Protein AF-A0A973RH68-F1 (afdb_monomer)

Radius of gyration: 15.03 Å; Cα contacts (8 Å, |Δi|>4): 139; chains: 1; bounding box: 31×35×37 Å

pLDDT: mean 76.45, std 9.88, range [54.72, 96.69]

Structure (mmCIF, N/CA/C/O backbone):
data_AF-A0A973RH68-F1
#
_entry.id   AF-A0A973RH68-F1
#
loop_
_atom_site.group_PDB
_atom_site.id
_atom_site.type_symbol
_atom_site.label_atom_id
_atom_site.label_alt_id
_atom_site.label_comp_id
_atom_site.label_asym_id
_atom_site.label_entity_id
_atom_site.label_seq_id
_atom_site.pdbx_PDB_ins_code
_atom_site.Cartn_x
_atom_site.Cartn_y
_atom_site.Cartn_z
_atom_site.occupancy
_atom_site.B_iso_or_equiv
_atom_site.auth_seq_id
_atom_site.auth_comp_id
_atom_site.auth_asym_id
_atom_site.auth_atom_id
_atom_site.pdbx_PDB_model_num
ATOM 1 N N . THR A 1 1 ? 15.835 -14.713 13.943 1.00 55.94 1 THR A N 1
ATOM 2 C CA . THR A 1 1 ? 15.160 -13.566 14.596 1.00 55.94 1 THR A CA 1
ATOM 3 C C . THR A 1 1 ? 15.934 -13.227 15.865 1.00 55.94 1 THR A C 1
ATOM 5 O O . THR A 1 1 ? 16.712 -14.063 16.294 1.00 55.94 1 THR A O 1
ATOM 8 N N . GLY A 1 2 ? 15.851 -12.000 16.382 1.00 74.12 2 GLY A N 1
ATOM 9 C CA . GLY A 1 2 ? 16.543 -11.564 17.609 1.00 74.12 2 GLY A CA 1
ATOM 10 C C . GLY A 1 2 ? 15.632 -10.627 18.403 1.00 74.12 2 GLY A C 1
ATOM 11 O O . GLY A 1 2 ? 14.568 -10.282 17.887 1.00 74.12 2 GLY A O 1
ATOM 12 N N . GLU A 1 3 ? 16.036 -10.236 19.612 1.00 88.44 3 GLU A N 1
ATOM 13 C CA . GLU A 1 3 ? 15.244 -9.344 20.472 1.00 88.44 3 GLU A CA 1
ATOM 14 C C . GLU A 1 3 ? 14.860 -8.033 19.749 1.00 88.44 3 GLU A C 1
ATOM 16 O O . GLU A 1 3 ? 15.682 -7.481 19.001 1.00 88.44 3 GLU A O 1
ATOM 21 N N . PRO A 1 4 ? 13.631 -7.512 19.941 1.00 85.44 4 PRO A N 1
ATOM 22 C CA . PRO A 1 4 ? 13.230 -6.214 19.406 1.00 85.44 4 PRO A CA 1
ATOM 23 C C . PRO A 1 4 ? 14.236 -5.109 19.765 1.00 85.44 4 PRO A C 1
ATOM 25 O O . PRO A 1 4 ? 14.629 -4.957 20.916 1.00 85.44 4 PRO A O 1
ATOM 28 N N . GLY A 1 5 ? 14.674 -4.338 18.767 1.00 86.06 5 GLY A N 1
ATOM 29 C CA . GLY A 1 5 ? 15.643 -3.248 18.943 1.00 86.06 5 GLY A CA 1
ATOM 30 C C . GLY A 1 5 ? 17.119 -3.669 18.969 1.00 86.06 5 GLY A C 1
ATOM 31 O O . GLY A 1 5 ? 17.980 -2.809 18.815 1.00 86.06 5 GLY A O 1
ATOM 32 N N . ALA A 1 6 ? 17.439 -4.965 19.070 1.00 88.25 6 ALA A N 1
ATOM 33 C CA . ALA A 1 6 ? 18.830 -5.430 19.141 1.00 88.25 6 ALA A CA 1
ATOM 34 C C . ALA A 1 6 ? 19.596 -5.317 17.810 1.00 88.25 6 ALA A C 1
ATOM 36 O O . ALA A 1 6 ? 20.825 -5.309 17.793 1.00 88.25 6 ALA A O 1
ATOM 37 N N . ARG A 1 7 ? 18.886 -5.265 16.676 1.00 78.75 7 ARG A N 1
ATOM 38 C CA . ARG A 1 7 ? 19.475 -5.093 15.341 1.00 78.75 7 ARG A CA 1
ATOM 39 C C . ARG A 1 7 ? 18.467 -4.513 14.355 1.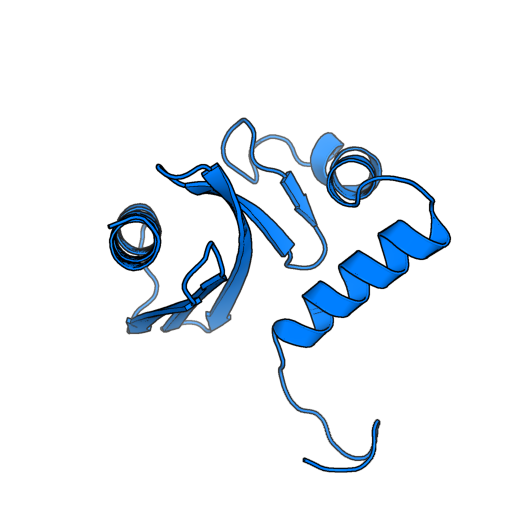00 78.75 7 ARG A C 1
ATOM 41 O O . ARG A 1 7 ? 17.270 -4.777 14.461 1.00 78.75 7 ARG A O 1
ATOM 48 N N . TRP A 1 8 ? 18.966 -3.788 13.358 1.00 78.00 8 TRP A N 1
ATOM 49 C CA . TRP A 1 8 ? 18.149 -3.313 12.244 1.00 78.00 8 TRP A CA 1
ATOM 50 C C . TRP A 1 8 ? 17.914 -4.431 11.223 1.00 78.00 8 TRP A C 1
ATOM 52 O O . TRP A 1 8 ? 18.832 -5.173 10.869 1.00 78.00 8 TRP A O 1
ATOM 62 N N . ALA A 1 9 ? 16.677 -4.547 10.750 1.00 70.62 9 ALA A N 1
ATOM 63 C CA . ALA A 1 9 ? 16.307 -5.421 9.647 1.00 70.62 9 ALA A CA 1
ATOM 64 C C . ALA A 1 9 ? 15.089 -4.837 8.928 1.00 70.62 9 ALA A C 1
ATOM 66 O O . ALA A 1 9 ? 14.102 -4.470 9.568 1.00 70.62 9 ALA A O 1
ATOM 67 N N . TYR A 1 10 ? 15.154 -4.774 7.600 1.00 65.56 10 TYR A N 1
ATOM 68 C CA . TYR A 1 10 ? 14.022 -4.353 6.783 1.00 65.56 10 TYR A CA 1
ATOM 69 C C . TYR A 1 10 ? 12.904 -5.405 6.821 1.00 65.56 10 TYR A C 1
ATOM 71 O O . TYR A 1 10 ? 13.166 -6.603 6.712 1.00 65.56 10 TYR A O 1
ATOM 79 N N . SER A 1 11 ? 11.658 -4.959 6.986 1.00 67.56 11 SER A N 1
ATOM 80 C CA . SER A 1 11 ? 10.481 -5.827 7.053 1.00 67.56 11 SER A CA 1
ATOM 81 C C . SER A 1 11 ? 9.247 -5.074 6.572 1.00 67.56 11 SER A C 1
ATOM 83 O O . SER A 1 11 ? 8.745 -4.183 7.257 1.00 67.56 11 SER A O 1
ATOM 85 N N . ASN A 1 12 ? 8.723 -5.487 5.419 1.00 58.31 12 ASN A N 1
ATOM 86 C CA . ASN A 1 12 ? 7.457 -4.985 4.887 1.00 58.31 12 ASN A CA 1
ATOM 87 C C . ASN A 1 12 ? 6.293 -5.246 5.856 1.00 58.31 12 ASN A C 1
ATOM 89 O O . ASN A 1 12 ? 5.431 -4.394 6.058 1.00 58.31 12 ASN A O 1
ATOM 93 N N . THR A 1 13 ? 6.298 -6.395 6.535 1.00 70.81 13 THR A N 1
ATOM 94 C CA . THR A 1 13 ? 5.261 -6.763 7.508 1.00 70.81 13 THR A CA 1
ATOM 95 C C . THR A 1 13 ? 5.145 -5.755 8.652 1.00 70.81 13 THR A C 1
ATOM 97 O O . THR A 1 13 ? 4.050 -5.549 9.174 1.00 70.81 13 THR A O 1
ATOM 100 N N . ASN A 1 14 ? 6.234 -5.073 9.022 1.00 75.88 14 ASN A N 1
ATOM 101 C CA . ASN A 1 14 ? 6.193 -4.074 10.091 1.00 75.88 14 ASN A CA 1
ATOM 102 C C . ASN A 1 14 ? 5.258 -2.905 9.745 1.00 75.88 14 ASN A C 1
ATOM 104 O O . ASN A 1 14 ? 4.597 -2.370 10.632 1.00 75.88 14 ASN A O 1
ATOM 108 N N . TYR A 1 15 ? 5.154 -2.540 8.466 1.00 72.69 15 TYR A N 1
ATOM 109 C CA . TYR A 1 15 ? 4.275 -1.461 8.022 1.00 72.69 15 TYR A CA 1
ATOM 110 C C . TYR A 1 15 ? 2.796 -1.866 8.023 1.00 72.69 15 TYR A C 1
ATOM 112 O O . TYR A 1 15 ? 1.941 -1.038 8.334 1.00 72.69 15 TYR A O 1
ATOM 120 N N . LEU A 1 16 ? 2.484 -3.150 7.812 1.00 74.62 16 LEU A N 1
ATOM 121 C CA . LEU A 1 16 ? 1.127 -3.669 8.021 1.00 74.62 16 LEU A CA 1
ATOM 122 C C . LEU A 1 16 ? 0.723 -3.586 9.500 1.00 74.62 16 LEU A C 1
ATOM 124 O O . LEU A 1 16 ? -0.385 -3.162 9.820 1.00 74.62 16 LEU A O 1
ATOM 128 N N . VAL A 1 17 ? 1.641 -3.924 10.414 1.00 82.06 17 VAL A N 1
ATOM 129 C CA . VAL A 1 17 ? 1.410 -3.781 11.862 1.00 82.06 17 VAL A CA 1
ATOM 130 C C . VAL A 1 17 ? 1.205 -2.318 12.251 1.00 82.06 17 VAL A C 1
ATOM 132 O O . VAL A 1 17 ? 0.297 -2.019 13.024 1.00 82.06 17 VAL A O 1
ATOM 135 N N . ALA A 1 18 ? 1.983 -1.396 11.682 1.00 80.31 18 ALA A N 1
ATOM 136 C CA . ALA A 1 18 ? 1.782 0.035 11.894 1.00 80.31 18 ALA A CA 1
ATOM 137 C C . ALA A 1 18 ? 0.392 0.505 11.421 1.00 80.31 18 ALA A C 1
ATOM 139 O O . ALA A 1 18 ? -0.270 1.253 12.140 1.00 80.31 18 ALA A O 1
ATOM 140 N N . GLY A 1 19 ? -0.082 0.017 10.267 1.00 78.88 19 GLY A N 1
ATOM 141 C CA . GLY A 1 19 ? -1.446 0.257 9.787 1.00 78.88 19 GLY A CA 1
ATOM 142 C C . GLY A 1 19 ? -2.505 -0.209 10.790 1.00 78.88 19 GLY A C 1
ATOM 143 O O . GLY A 1 19 ? -3.360 0.580 11.185 1.00 78.88 19 GLY A O 1
ATOM 144 N N . MET A 1 20 ? -2.384 -1.441 11.299 1.00 86.19 20 MET A N 1
ATOM 145 C CA . MET A 1 20 ? -3.302 -1.982 12.316 1.00 86.19 20 MET A CA 1
ATOM 146 C C . MET A 1 20 ? -3.304 -1.164 13.618 1.00 86.19 20 MET A C 1
ATOM 148 O O . MET A 1 20 ? -4.358 -0.961 14.222 1.00 86.19 20 MET A O 1
ATOM 152 N N . ILE A 1 21 ? -2.140 -0.669 14.060 1.00 90.25 21 ILE A N 1
ATOM 153 C CA . ILE A 1 21 ? -2.041 0.208 15.240 1.00 90.25 21 ILE A CA 1
ATOM 154 C C . ILE A 1 21 ? -2.813 1.509 15.003 1.00 90.25 21 ILE A C 1
ATOM 156 O O . ILE A 1 21 ? -3.551 1.951 15.882 1.00 90.25 21 ILE A O 1
ATOM 160 N N . ILE A 1 22 ? -2.684 2.108 13.819 1.00 86.50 22 ILE A N 1
ATOM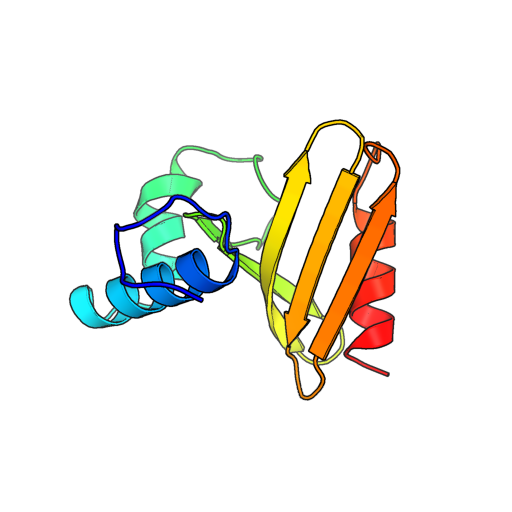 161 C CA . ILE A 1 22 ? -3.391 3.346 13.473 1.00 86.50 22 ILE A CA 1
ATOM 162 C C . ILE A 1 22 ? -4.899 3.132 13.475 1.00 86.50 22 ILE A C 1
ATOM 164 O O . ILE A 1 22 ? -5.615 3.939 14.067 1.00 86.50 22 ILE A O 1
ATOM 168 N N . GLU A 1 23 ? -5.396 2.044 12.888 1.00 88.38 23 GLU A N 1
ATOM 169 C CA . GLU A 1 23 ? -6.831 1.733 12.928 1.00 88.38 23 GLU A CA 1
ATOM 170 C C . GLU A 1 23 ? -7.321 1.560 14.362 1.00 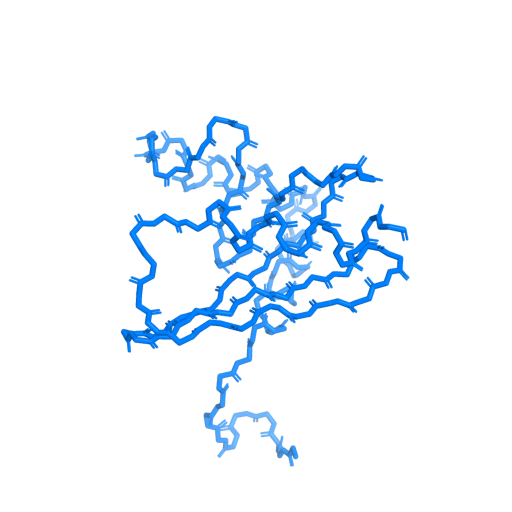88.38 23 GLU A C 1
ATOM 172 O O . GLU A 1 23 ? -8.348 2.117 14.750 1.00 88.38 23 GLU A O 1
ATOM 177 N N . LYS A 1 24 ? -6.545 0.848 15.187 1.00 92.31 24 LYS A N 1
ATOM 178 C CA . LYS A 1 24 ? -6.898 0.605 16.585 1.00 92.31 24 LYS A CA 1
ATOM 179 C C . LYS A 1 24 ? -6.946 1.888 17.416 1.00 92.31 24 LYS A C 1
ATOM 181 O O . LYS A 1 24 ? -7.838 2.021 18.249 1.00 92.31 24 LYS A O 1
ATOM 186 N N . VAL A 1 25 ? -5.998 2.804 17.212 1.00 96.69 25 VAL A N 1
ATOM 187 C CA . VAL A 1 25 ? -5.892 4.064 17.970 1.00 96.69 25 VAL A CA 1
ATOM 188 C C . VAL A 1 25 ? -6.903 5.101 17.485 1.00 96.69 25 VAL A C 1
ATOM 190 O O . VAL A 1 25 ? -7.463 5.835 18.293 1.00 96.69 25 VAL A O 1
ATOM 193 N N . THR A 1 26 ? -7.144 5.173 16.176 1.00 92.31 26 THR A N 1
ATOM 194 C CA . THR A 1 26 ? -8.032 6.189 15.591 1.00 92.31 26 THR A CA 1
ATOM 195 C C . THR A 1 26 ? -9.495 5.757 15.539 1.00 92.31 26 THR A C 1
ATOM 197 O O . THR A 1 26 ? -10.369 6.613 15.423 1.00 92.31 26 THR A O 1
ATOM 200 N N . GLY A 1 27 ? -9.779 4.450 15.575 1.00 93.62 27 GLY A N 1
ATOM 201 C CA . GLY A 1 27 ? -11.114 3.899 15.323 1.00 93.62 27 GLY A CA 1
ATOM 202 C C . GLY A 1 27 ? -11.596 4.095 13.881 1.00 93.62 27 GLY A C 1
ATOM 203 O O . GLY A 1 27 ? -12.770 3.880 13.586 1.00 93.62 27 GLY A O 1
ATOM 204 N N . ARG A 1 28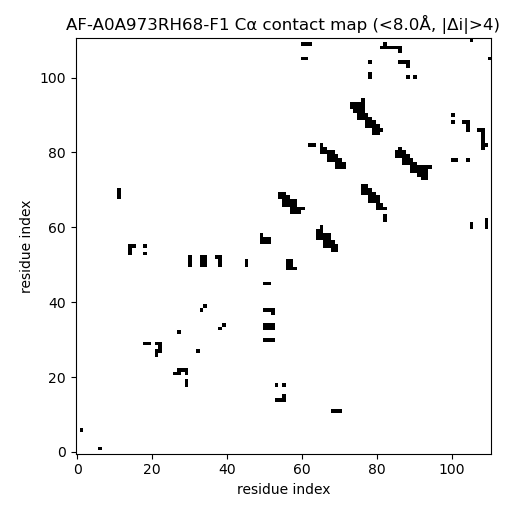 ? -10.711 4.536 12.984 1.00 89.06 28 ARG A N 1
ATOM 205 C CA . ARG A 1 28 ? -11.004 4.806 11.579 1.00 89.06 28 ARG A CA 1
ATOM 206 C C . ARG A 1 28 ? -10.259 3.810 10.714 1.00 89.06 28 ARG A C 1
ATOM 208 O O . ARG A 1 28 ? -9.154 3.395 11.045 1.00 89.06 28 ARG A O 1
ATOM 215 N N . ASP A 1 29 ? -10.851 3.494 9.570 1.00 82.25 29 ASP A N 1
ATOM 216 C CA . ASP A 1 29 ? -10.161 2.740 8.534 1.00 82.25 29 ASP A CA 1
ATOM 217 C C . ASP A 1 29 ? -8.882 3.476 8.113 1.00 82.25 29 ASP A C 1
ATOM 219 O O . ASP A 1 29 ? -8.891 4.692 7.869 1.00 82.25 29 ASP A O 1
ATOM 223 N N . PHE A 1 30 ? -7.781 2.738 8.018 1.00 76.94 30 PHE A N 1
ATOM 224 C CA . PHE A 1 30 ? -6.471 3.291 7.699 1.00 76.94 30 PHE A CA 1
ATOM 225 C C . PHE A 1 30 ? -6.464 4.070 6.372 1.00 76.94 30 PHE A C 1
ATOM 227 O O . PHE A 1 30 ? -5.761 5.078 6.240 1.00 76.94 30 PHE A O 1
ATOM 234 N N . ARG A 1 31 ? -7.291 3.668 5.395 1.00 71.50 31 ARG A N 1
ATOM 235 C CA . ARG A 1 31 ? -7.440 4.356 4.101 1.00 71.50 31 ARG A CA 1
ATOM 236 C C . ARG A 1 31 ? -7.989 5.763 4.279 1.00 71.50 31 ARG A C 1
ATOM 238 O O . ARG A 1 31 ? -7.534 6.675 3.600 1.00 71.50 31 ARG A O 1
ATOM 245 N N . ALA A 1 32 ? -8.934 5.948 5.199 1.00 80.88 32 ALA A N 1
ATOM 246 C CA . ALA A 1 32 ? -9.518 7.257 5.471 1.00 80.88 32 ALA A CA 1
ATOM 247 C C . ALA A 1 32 ? -8.513 8.173 6.182 1.00 80.88 32 ALA A C 1
ATOM 249 O O . ALA A 1 32 ? -8.401 9.351 5.850 1.00 80.88 32 ALA A O 1
ATOM 250 N N . VAL A 1 33 ? -7.737 7.618 7.120 1.00 85.06 33 VAL A N 1
ATOM 251 C CA . VAL A 1 33 ? -6.680 8.359 7.826 1.00 85.06 33 VAL A CA 1
ATOM 252 C C . VAL A 1 33 ? -5.589 8.824 6.856 1.00 85.06 33 VAL A C 1
ATOM 254 O O . VAL A 1 33 ? -5.165 9.977 6.907 1.00 85.06 33 VAL A O 1
ATOM 257 N N . THR A 1 34 ? -5.154 7.955 5.943 1.00 78.56 34 THR A N 1
ATOM 258 C CA . THR A 1 34 ? -4.104 8.276 4.961 1.00 78.56 34 THR A CA 1
ATOM 259 C C . THR A 1 34 ? -4.592 9.161 3.816 1.00 78.56 34 THR A C 1
ATOM 261 O O . THR A 1 34 ? -3.842 10.020 3.348 1.00 78.56 34 THR A O 1
ATOM 264 N N . GLU A 1 35 ? -5.842 9.007 3.378 1.00 77.56 35 GLU A N 1
ATOM 265 C CA . GLU A 1 35 ? -6.452 9.905 2.395 1.00 77.56 35 GLU A CA 1
ATOM 266 C C . GLU A 1 35 ? -6.524 11.337 2.928 1.00 77.56 35 GLU A C 1
ATOM 268 O O . GLU A 1 35 ? -6.050 12.267 2.272 1.00 77.56 35 GLU A O 1
ATOM 273 N N . ASP A 1 36 ? -7.067 11.501 4.136 1.00 82.31 36 ASP A N 1
ATOM 274 C CA . ASP A 1 36 ? -7.248 12.814 4.750 1.00 82.31 36 ASP A CA 1
ATOM 275 C C . ASP A 1 36 ? -5.926 13.461 5.162 1.00 82.31 36 ASP A C 1
ATOM 277 O O . ASP A 1 36 ? -5.746 14.660 4.962 1.00 82.31 36 ASP A O 1
ATOM 281 N N . GLY A 1 37 ? -5.014 12.680 5.747 1.00 79.44 37 GLY A N 1
ATOM 282 C CA . GLY A 1 37 ? -3.787 13.200 6.348 1.00 79.44 37 GLY A CA 1
ATOM 283 C C . GLY A 1 37 ? -2.608 13.347 5.389 1.00 79.44 37 GLY A C 1
ATOM 284 O O . GLY A 1 37 ? -1.672 14.076 5.703 1.00 79.44 37 GLY A O 1
ATOM 285 N N . VAL A 1 38 ? -2.619 12.651 4.246 1.00 76.88 38 VAL A N 1
ATOM 286 C CA . VAL A 1 38 ? -1.465 12.607 3.331 1.00 76.88 38 VAL A CA 1
ATOM 287 C C . VAL A 1 38 ? -1.883 12.874 1.886 1.00 76.88 38 VAL A C 1
ATOM 289 O O . VAL A 1 38 ? -1.383 13.806 1.259 1.00 76.88 38 VAL A O 1
ATOM 292 N N . GLN A 1 39 ? -2.805 12.080 1.336 1.00 73.69 39 GLN A N 1
ATOM 293 C CA . GLN A 1 39 ? -3.036 12.067 -0.117 1.00 73.69 39 GLN A CA 1
ATOM 294 C C . GLN A 1 39 ? -3.791 13.288 -0.641 1.00 73.69 39 GLN A C 1
ATOM 296 O O . GLN A 1 39 ? -3.528 13.710 -1.765 1.00 73.69 39 GLN A O 1
ATOM 301 N N . LYS A 1 40 ? -4.699 13.890 0.140 1.00 77.56 40 LYS A N 1
ATOM 302 C CA . LYS A 1 40 ? -5.403 15.119 -0.277 1.00 77.56 40 LYS A CA 1
ATOM 303 C C . LYS A 1 40 ? -4.449 16.257 -0.660 1.00 77.56 40 LYS A C 1
ATOM 305 O O . LYS A 1 40 ? -4.793 17.057 -1.524 1.00 77.56 40 LYS A O 1
ATOM 310 N N . GLY A 1 41 ? -3.258 16.311 -0.059 1.00 76.50 41 GLY A N 1
ATOM 311 C CA . GLY A 1 41 ? -2.215 17.288 -0.393 1.00 76.50 41 GLY A CA 1
ATOM 312 C C . GLY A 1 41 ? -1.320 16.898 -1.576 1.00 76.50 41 GLY A C 1
ATOM 313 O O . GLY A 1 41 ? -0.482 17.697 -1.982 1.00 76.50 41 GLY A O 1
ATOM 314 N N . LEU A 1 42 ? -1.474 15.688 -2.125 1.00 74.75 42 LEU A N 1
ATOM 315 C CA . LEU A 1 42 ? -0.589 15.090 -3.131 1.00 74.75 42 LEU A CA 1
ATOM 316 C C . LEU A 1 42 ? -1.388 14.508 -4.319 1.00 74.75 42 LEU A C 1
ATOM 318 O O . LEU A 1 42 ? -1.346 13.300 -4.585 1.00 74.75 42 LEU A O 1
ATOM 322 N N . PRO A 1 43 ? -2.162 15.333 -5.047 1.00 67.56 43 PRO A N 1
ATOM 323 C CA . PRO A 1 43 ? -2.933 14.852 -6.186 1.00 67.56 43 PRO A CA 1
ATOM 324 C C . PRO A 1 43 ? -2.006 14.335 -7.301 1.00 67.56 43 PRO A C 1
ATOM 326 O O . PRO A 1 43 ? -1.051 14.998 -7.692 1.00 67.56 43 PRO A O 1
ATOM 329 N N . GLY A 1 44 ? -2.307 13.148 -7.839 1.00 66.56 44 GLY A N 1
ATOM 330 C CA . GLY A 1 44 ? -1.584 12.556 -8.975 1.00 66.56 44 GLY A CA 1
ATOM 331 C C . GLY A 1 44 ? -0.383 11.674 -8.619 1.00 66.56 44 GLY A C 1
ATOM 332 O O . GLY A 1 44 ? 0.209 11.089 -9.521 1.00 66.56 44 GLY A O 1
ATOM 333 N N . THR A 1 45 ? -0.044 11.515 -7.335 1.00 66.50 45 THR A N 1
ATOM 334 C CA . THR A 1 45 ? 1.030 10.599 -6.897 1.00 66.50 45 THR A CA 1
ATOM 335 C C . THR A 1 45 ? 0.672 9.124 -7.109 1.00 66.50 45 THR A C 1
ATOM 337 O O . THR A 1 45 ? 1.559 8.298 -7.303 1.00 66.50 45 THR A O 1
ATOM 340 N N . TYR A 1 46 ? -0.623 8.792 -7.131 1.00 63.78 46 TYR A N 1
ATOM 341 C CA . TYR A 1 46 ? -1.126 7.438 -7.367 1.00 63.78 46 TYR A CA 1
ATOM 342 C C . TYR A 1 46 ? -2.297 7.440 -8.359 1.00 63.78 46 TYR A C 1
ATOM 344 O O . TYR A 1 46 ? -2.978 8.465 -8.496 1.00 63.78 46 TYR A O 1
ATOM 352 N N . PRO A 1 47 ? -2.566 6.309 -9.046 1.00 60.91 47 PRO A N 1
ATOM 353 C CA . PRO A 1 47 ? -3.746 6.157 -9.889 1.00 60.91 47 PRO A CA 1
ATOM 354 C C . PRO A 1 47 ? -5.039 6.547 -9.165 1.00 60.91 47 PRO A C 1
ATOM 356 O O . PRO A 1 47 ? -5.190 6.372 -7.955 1.00 60.91 47 PRO A O 1
ATOM 359 N N . LYS A 1 48 ? -6.013 7.074 -9.911 1.00 63.69 48 LYS A N 1
ATOM 360 C CA . LYS A 1 48 ? -7.301 7.488 -9.343 1.00 63.69 48 LYS A CA 1
ATOM 361 C C . LYS A 1 48 ? -7.984 6.293 -8.663 1.00 63.69 48 LYS A C 1
ATOM 363 O O . LYS A 1 48 ? -8.205 5.268 -9.296 1.00 63.69 48 LYS A O 1
ATOM 368 N N . GLY A 1 49 ? -8.332 6.449 -7.385 1.00 64.81 49 GLY A N 1
ATOM 369 C CA . GLY A 1 49 ? -8.922 5.386 -6.559 1.00 64.81 49 GLY A CA 1
ATOM 370 C C . GLY A 1 49 ? -7.910 4.612 -5.709 1.00 64.81 49 GLY A C 1
ATOM 371 O O . GLY A 1 49 ? -8.317 3.922 -4.779 1.00 64.81 49 GLY A O 1
ATOM 372 N N . SER A 1 50 ? -6.607 4.774 -5.951 1.00 58.38 50 SER A N 1
ATOM 373 C CA . SER A 1 50 ? -5.578 4.282 -5.038 1.00 58.38 50 SER A CA 1
ATOM 374 C C . SER A 1 50 ? -5.648 5.018 -3.697 1.00 58.38 50 SER A C 1
ATOM 376 O O . SER A 1 50 ? -6.005 6.197 -3.623 1.00 58.38 50 SER A O 1
ATOM 378 N N . ARG A 1 51 ? -5.320 4.291 -2.628 1.00 61.41 51 ARG A N 1
ATOM 379 C CA . ARG A 1 51 ? -5.161 4.803 -1.266 1.00 61.41 51 ARG A CA 1
ATOM 380 C C . ARG A 1 51 ? -3.805 4.321 -0.776 1.00 61.41 51 ARG A C 1
ATOM 382 O O . ARG A 1 51 ? -3.641 3.118 -0.635 1.00 61.41 51 ARG A O 1
ATOM 389 N N . TYR A 1 52 ? -2.851 5.228 -0.591 1.00 56.56 52 TYR A N 1
ATOM 390 C CA . TYR A 1 52 ? -1.478 4.962 -0.161 1.00 56.56 52 TYR A CA 1
ATOM 391 C C . TYR A 1 52 ? -1.115 5.778 1.085 1.00 56.56 52 TYR A C 1
ATOM 393 O O . TYR A 1 52 ? -1.328 6.992 1.140 1.00 56.56 52 TYR A O 1
ATOM 401 N N . GLY A 1 53 ? -0.500 5.135 2.070 1.00 54.72 53 GLY A N 1
ATOM 402 C CA . GLY A 1 53 ? 0.184 5.818 3.162 1.00 54.72 53 GLY A CA 1
ATOM 403 C C . GLY A 1 53 ? 1.031 4.849 3.974 1.00 54.72 53 GLY A C 1
ATOM 404 O O . GLY A 1 53 ? 0.709 3.671 4.077 1.00 54.72 53 GLY A O 1
ATOM 405 N N . LEU A 1 54 ? 2.147 5.336 4.526 1.00 55.16 54 LEU A N 1
ATOM 406 C CA . LEU A 1 54 ? 3.092 4.536 5.324 1.00 55.16 54 LEU A CA 1
ATOM 407 C C . LEU A 1 54 ? 3.568 3.245 4.627 1.00 55.16 54 LEU A C 1
ATOM 409 O O . LEU A 1 54 ? 3.737 2.220 5.272 1.00 55.16 54 LEU A O 1
ATOM 413 N N . GLY A 1 55 ? 3.747 3.273 3.304 1.00 63.31 55 GLY A N 1
ATOM 414 C CA . GLY A 1 55 ? 4.163 2.105 2.518 1.00 63.31 55 GLY A CA 1
ATOM 415 C C . GLY A 1 55 ? 3.033 1.128 2.183 1.00 63.31 55 GLY A C 1
ATOM 416 O O . GLY A 1 55 ? 3.189 0.317 1.279 1.00 63.31 55 GLY A O 1
ATOM 417 N N . VAL A 1 56 ? 1.872 1.225 2.824 1.00 61.19 56 VAL A N 1
ATOM 418 C CA . VAL A 1 56 ? 0.743 0.327 2.573 1.00 61.19 56 VAL A CA 1
ATOM 419 C C . VAL A 1 56 ? -0.244 0.994 1.618 1.00 61.19 56 VAL A C 1
ATOM 421 O O . VAL A 1 56 ? -0.581 2.172 1.772 1.00 61.19 56 VAL A O 1
ATOM 424 N N . TYR A 1 57 ? -0.732 0.248 0.631 1.00 64.75 57 TYR A N 1
ATOM 425 C CA . TYR A 1 57 ? -1.795 0.700 -0.259 1.00 64.75 57 TYR A CA 1
ATOM 426 C C . TYR A 1 57 ? -2.768 -0.412 -0.606 1.00 64.75 57 TYR A C 1
ATOM 428 O O . TYR A 1 57 ? -2.435 -1.588 -0.541 1.00 64.75 57 TYR A O 1
ATOM 436 N N . THR A 1 58 ? -3.987 -0.050 -0.995 1.00 70.94 58 THR A N 1
ATOM 437 C CA . THR A 1 58 ? -4.951 -1.027 -1.514 1.00 70.94 58 THR A CA 1
ATOM 438 C C . THR A 1 58 ? -4.946 -1.055 -3.032 1.00 70.94 58 THR A C 1
ATOM 440 O O . THR A 1 58 ? -4.992 0.003 -3.670 1.00 70.94 58 THR A O 1
ATOM 443 N N . TYR A 1 59 ? -4.955 -2.259 -3.600 1.00 76.25 59 TYR A N 1
ATOM 444 C CA . TYR A 1 59 ? -4.988 -2.492 -5.040 1.00 76.25 59 TYR A CA 1
ATOM 445 C C . TYR A 1 59 ? -6.223 -3.320 -5.433 1.00 76.25 59 TYR A C 1
ATOM 447 O O . TYR A 1 59 ? -6.557 -4.287 -4.741 1.00 76.25 59 TYR A O 1
ATOM 455 N N . PRO A 1 60 ? -6.935 -2.951 -6.513 1.00 82.69 60 PRO A N 1
ATOM 456 C CA . PRO A 1 60 ? -8.102 -3.693 -6.970 1.00 82.69 60 PRO A CA 1
ATOM 457 C C . PRO A 1 60 ? -7.666 -4.923 -7.778 1.00 82.69 60 PRO A C 1
ATOM 459 O O . PRO A 1 60 ? -7.361 -4.802 -8.964 1.00 82.69 60 PRO A O 1
ATOM 462 N N . LEU A 1 61 ? -7.639 -6.100 -7.146 1.00 84.00 61 LEU A N 1
ATOM 463 C CA . LEU A 1 61 ? -7.466 -7.365 -7.863 1.00 84.00 61 LEU A CA 1
ATOM 464 C C . LEU A 1 61 ? -8.790 -7.817 -8.494 1.00 84.00 61 LEU A C 1
ATOM 466 O O . LEU A 1 61 ? -9.878 -7.415 -8.070 1.00 84.00 61 LEU A O 1
ATOM 470 N N . SER A 1 62 ? -8.701 -8.703 -9.482 1.00 88.88 62 SER A N 1
ATOM 471 C CA . SER A 1 62 ? -9.845 -9.285 -10.189 1.00 88.88 62 SER A CA 1
ATOM 472 C C . SER A 1 62 ? -10.773 -10.094 -9.275 1.00 88.88 62 SER A C 1
ATOM 474 O O . SER A 1 62 ? -11.975 -10.150 -9.529 1.00 88.88 62 SER A O 1
ATOM 476 N N . CYS A 1 63 ? -10.252 -10.655 -8.179 1.00 86.81 63 CYS A N 1
ATOM 477 C CA . CYS A 1 63 ? -11.027 -11.378 -7.167 1.00 86.81 63 CYS A CA 1
ATOM 478 C C . CYS A 1 63 ? -11.447 -10.533 -5.948 1.00 86.81 63 CYS A C 1
ATOM 480 O O . CYS A 1 63 ? -12.066 -11.060 -5.022 1.00 86.81 63 CYS A O 1
ATOM 482 N N . GLY A 1 64 ? -11.149 -9.231 -5.938 1.00 82.94 64 GLY A N 1
ATOM 483 C CA . GLY A 1 64 ? -11.502 -8.312 -4.855 1.00 82.94 64 GLY A CA 1
ATOM 484 C C . GLY A 1 64 ? -10.343 -7.403 -4.431 1.00 82.94 64 GLY A C 1
ATOM 485 O O . GLY A 1 64 ? -9.205 -7.595 -4.848 1.00 82.94 64 GLY A O 1
ATOM 486 N N . PRO A 1 65 ? -10.605 -6.376 -3.610 1.00 79.38 65 PRO A N 1
ATOM 487 C CA . PRO A 1 65 ? -9.557 -5.477 -3.138 1.00 79.38 65 PRO A CA 1
ATOM 488 C C . PRO A 1 65 ? -8.586 -6.201 -2.197 1.00 79.38 65 PRO A C 1
ATOM 490 O O . PRO A 1 65 ? -9.017 -6.937 -1.309 1.00 79.38 65 PRO A O 1
ATOM 493 N N . ALA A 1 66 ? -7.289 -5.934 -2.353 1.00 74.00 66 ALA A N 1
ATOM 494 C CA . ALA A 1 66 ? -6.245 -6.506 -1.510 1.00 74.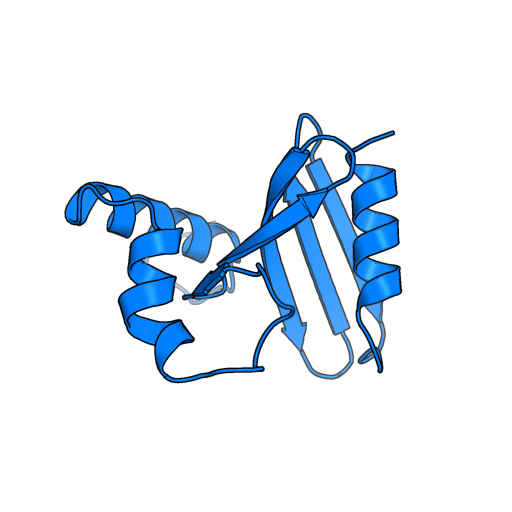00 66 ALA A CA 1
ATOM 495 C C . ALA A 1 66 ? -5.290 -5.443 -0.948 1.00 74.00 66 ALA A C 1
ATOM 497 O O . ALA A 1 66 ? -5.197 -4.320 -1.460 1.00 74.00 66 ALA A O 1
ATOM 498 N N . TRP A 1 67 ? -4.648 -5.794 0.167 1.00 68.50 67 TRP A N 1
ATOM 499 C CA . TRP A 1 67 ? -3.772 -4.920 0.943 1.00 68.50 67 TRP A CA 1
ATOM 500 C C . TRP A 1 67 ? -2.319 -5.181 0.570 1.00 68.50 67 TRP A C 1
ATOM 502 O O . TRP A 1 67 ? -1.753 -6.215 0.906 1.00 68.50 67 TRP A O 1
ATOM 512 N N . MET A 1 68 ? -1.692 -4.201 -0.063 1.00 70.81 68 MET A N 1
ATOM 513 C CA . MET A 1 68 ? -0.356 -4.321 -0.620 1.00 70.81 68 MET A CA 1
ATOM 514 C C . MET A 1 68 ? 0.667 -3.466 0.111 1.00 70.81 68 MET A C 1
ATOM 516 O O . MET A 1 68 ? 0.369 -2.405 0.660 1.00 70.81 68 MET A O 1
ATOM 520 N N . HIS A 1 69 ? 1.913 -3.912 0.023 1.00 72.06 69 HIS A N 1
ATOM 521 C CA . HIS A 1 69 ? 3.089 -3.087 0.241 1.00 72.06 69 HIS A CA 1
ATOM 522 C C . HIS A 1 69 ? 4.137 -3.485 -0.802 1.00 72.06 69 HIS A C 1
ATOM 524 O O . HIS A 1 69 ? 4.507 -4.659 -0.897 1.00 72.06 69 HIS A O 1
ATOM 530 N N . ASP A 1 70 ? 4.587 -2.528 -1.613 1.00 73.00 70 ASP A N 1
ATOM 531 C CA . ASP A 1 70 ? 5.699 -2.736 -2.531 1.00 73.00 70 ASP A CA 1
ATOM 532 C C . ASP A 1 70 ? 7.013 -2.286 -1.896 1.00 73.00 70 ASP A C 1
ATOM 534 O O . ASP A 1 70 ? 7.079 -1.312 -1.147 1.00 73.00 70 ASP A O 1
ATOM 538 N N . GLY A 1 71 ? 8.066 -3.045 -2.180 1.00 69.06 71 GLY A N 1
ATOM 539 C CA . GLY A 1 71 ? 9.428 -2.735 -1.777 1.00 69.06 71 GLY A CA 1
ATOM 540 C C . GLY A 1 71 ? 10.316 -2.624 -3.007 1.00 69.06 71 GLY A C 1
ATOM 541 O O . GLY A 1 71 ? 10.104 -3.293 -4.020 1.00 69.06 71 GLY A O 1
ATOM 542 N N . GLY A 1 72 ? 11.344 -1.792 -2.940 1.00 67.75 72 GLY A N 1
ATOM 543 C CA . GLY A 1 72 ? 12.288 -1.669 -4.038 1.00 67.75 72 GLY A CA 1
ATOM 544 C C . GLY A 1 72 ? 13.546 -0.916 -3.651 1.00 67.75 72 GLY A C 1
ATOM 545 O O . GLY A 1 72 ? 13.510 -0.002 -2.833 1.00 67.75 72 GLY A O 1
ATOM 546 N N . LEU A 1 73 ? 14.653 -1.302 -4.275 1.00 58.72 73 LEU A N 1
ATOM 547 C CA . LEU A 1 73 ? 15.899 -0.539 -4.327 1.00 58.72 73 LEU A CA 1
ATOM 548 C C . LEU A 1 73 ? 16.197 -0.263 -5.811 1.00 58.72 73 LEU A C 1
ATOM 550 O O . LEU A 1 73 ? 15.634 -0.942 -6.673 1.00 58.72 73 LEU A O 1
ATOM 554 N N . PRO A 1 74 ? 17.069 0.695 -6.168 1.00 57.75 74 PRO A N 1
ATOM 555 C CA . PRO A 1 74 ? 17.505 0.841 -7.555 1.00 57.75 74 PRO A CA 1
ATOM 556 C C . PRO A 1 74 ? 17.960 -0.510 -8.133 1.00 57.75 74 PRO A C 1
ATOM 558 O O . PRO A 1 74 ? 18.834 -1.165 -7.572 1.00 57.75 74 PRO A O 1
ATOM 561 N N . GLY A 1 75 ? 17.337 -0.948 -9.230 1.00 61.22 75 GLY A N 1
ATOM 562 C CA . GLY A 1 75 ? 17.627 -2.244 -9.846 1.00 61.22 75 GLY A CA 1
ATOM 563 C C . GLY A 1 75 ? 16.842 -3.441 -9.294 1.00 61.22 75 GLY A C 1
ATOM 564 O O . GLY A 1 75 ? 17.100 -4.559 -9.738 1.00 61.22 75 GLY A O 1
ATOM 565 N N . VAL A 1 76 ? 15.883 -3.254 -8.382 1.00 72.00 76 VAL A N 1
ATOM 566 C CA . VAL A 1 76 ? 14.998 -4.332 -7.912 1.00 72.00 76 VAL A CA 1
ATOM 567 C C . VAL A 1 76 ? 13.629 -3.820 -7.470 1.00 72.00 76 VAL A C 1
ATOM 569 O O . VAL A 1 76 ? 13.520 -2.812 -6.770 1.00 72.00 76 VAL A O 1
ATOM 572 N N . ARG A 1 77 ? 12.568 -4.557 -7.811 1.00 80.50 77 ARG A N 1
ATOM 573 C CA . ARG A 1 77 ? 11.217 -4.333 -7.273 1.00 80.50 77 ARG A CA 1
ATOM 574 C C . ARG A 1 77 ? 10.608 -5.635 -6.774 1.00 80.50 77 ARG A C 1
ATOM 576 O O . ARG A 1 77 ? 10.781 -6.688 -7.389 1.00 80.50 77 ARG A O 1
ATOM 583 N N . VAL A 1 78 ? 9.879 -5.542 -5.668 1.00 81.69 78 VAL A N 1
ATOM 584 C CA . VAL A 1 78 ? 9.140 -6.646 -5.062 1.00 81.69 78 VAL A CA 1
ATOM 585 C C . VAL A 1 78 ? 7.728 -6.205 -4.690 1.00 81.69 78 VAL A C 1
ATOM 587 O O . VAL A 1 78 ? 7.524 -5.141 -4.109 1.00 81.69 78 VAL A O 1
ATOM 590 N N . LEU A 1 79 ? 6.759 -7.053 -5.013 1.00 80.69 79 LEU A N 1
ATOM 591 C CA . LEU A 1 79 ? 5.374 -6.946 -4.573 1.00 80.69 79 LEU A CA 1
ATOM 592 C C . LEU A 1 79 ? 4.999 -8.215 -3.817 1.00 80.69 79 LEU A C 1
ATOM 594 O O . LEU A 1 79 ? 5.258 -9.313 -4.311 1.00 80.69 79 LEU A O 1
ATOM 598 N N . SER A 1 80 ? 4.357 -8.069 -2.664 1.00 77.50 80 SER A N 1
ATOM 599 C CA . SER A 1 80 ? 3.840 -9.188 -1.876 1.00 77.50 80 SER A CA 1
ATOM 600 C C . SER A 1 80 ? 2.431 -8.881 -1.396 1.00 77.50 80 SER A C 1
ATOM 602 O O . SER A 1 80 ? 2.172 -7.772 -0.932 1.00 77.50 80 SER A O 1
ATOM 604 N N . ASP A 1 81 ? 1.541 -9.867 -1.486 1.00 78.62 81 ASP A N 1
ATOM 605 C CA . ASP A 1 81 ? 0.151 -9.725 -1.044 1.00 78.62 81 ASP A CA 1
ATOM 606 C C . ASP A 1 81 ? -0.478 -11.097 -0.712 1.00 78.62 81 ASP A C 1
ATOM 608 O O . ASP A 1 81 ? 0.072 -12.162 -1.036 1.00 78.62 81 ASP A O 1
ATOM 612 N N . ARG A 1 82 ? -1.629 -11.072 -0.030 1.00 72.62 82 ARG A N 1
ATOM 613 C CA . ARG A 1 82 ? -2.452 -12.221 0.329 1.00 72.62 82 ARG A CA 1
ATOM 614 C C . ARG A 1 82 ? -3.947 -11.947 0.100 1.00 72.62 82 ARG A C 1
ATOM 616 O O . ARG A 1 82 ? -4.574 -11.219 0.861 1.00 72.62 82 ARG A O 1
ATOM 623 N N . ALA A 1 83 ? -4.545 -12.673 -0.843 1.00 67.94 83 ALA A N 1
ATOM 624 C CA . ALA A 1 83 ? -5.985 -12.688 -1.119 1.00 67.94 83 ALA A CA 1
ATOM 625 C C . ALA A 1 83 ? -6.466 -14.143 -1.268 1.00 67.94 83 ALA A C 1
ATOM 627 O O . ALA A 1 83 ? -6.477 -14.706 -2.356 1.00 67.94 83 ALA A O 1
ATOM 628 N N . GLY A 1 84 ? -6.740 -14.823 -0.146 1.00 73.00 84 GLY A N 1
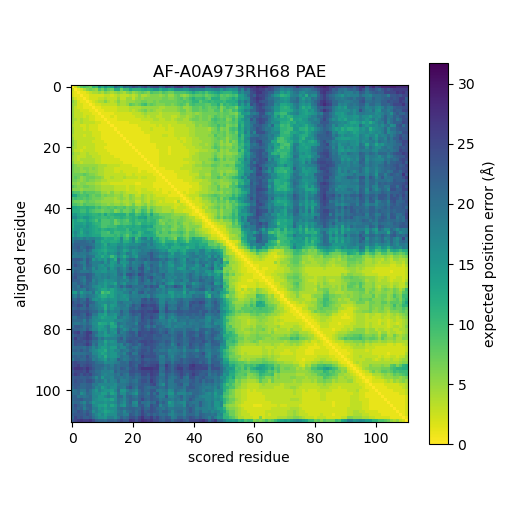ATOM 629 C CA . GLY A 1 84 ? -7.027 -16.272 -0.105 1.00 73.00 84 GLY A CA 1
ATOM 630 C C . GLY A 1 84 ? -5.794 -17.165 -0.335 1.00 73.00 84 GLY A C 1
ATOM 631 O O . GLY A 1 84 ? -5.618 -18.174 0.347 1.00 73.00 84 GLY A O 1
ATOM 632 N N . ARG A 1 85 ? -4.881 -16.740 -1.212 1.00 76.12 85 ARG A N 1
ATOM 633 C CA . ARG A 1 85 ? -3.531 -17.278 -1.441 1.00 76.12 85 ARG A CA 1
ATOM 634 C C . ARG A 1 85 ? -2.494 -16.196 -1.158 1.00 76.12 85 ARG A C 1
ATOM 636 O O . ARG A 1 85 ? -2.849 -15.028 -1.093 1.00 76.12 85 ARG A O 1
ATOM 643 N N . ALA A 1 86 ? -1.236 -16.577 -0.957 1.00 81.62 86 ALA A N 1
ATOM 644 C CA . ALA A 1 86 ? -0.129 -15.632 -0.804 1.00 81.62 86 ALA A CA 1
ATOM 645 C C . ALA A 1 86 ? 0.786 -15.712 -2.028 1.00 81.62 86 ALA A C 1
ATOM 647 O O . ALA A 1 86 ? 1.124 -16.815 -2.461 1.00 81.62 86 ALA A O 1
ATOM 648 N N . ALA A 1 87 ? 1.189 -14.561 -2.562 1.00 85.12 87 ALA A N 1
ATOM 649 C CA . ALA A 1 87 ? 2.078 -14.478 -3.714 1.00 85.12 87 ALA A CA 1
ATOM 650 C C . ALA A 1 87 ? 3.094 -13.343 -3.548 1.00 85.12 87 ALA A C 1
ATOM 652 O O . ALA A 1 87 ? 2.797 -12.301 -2.961 1.00 85.12 87 ALA A O 1
ATOM 653 N N . THR A 1 88 ? 4.286 -13.559 -4.105 1.00 84.81 88 THR A N 1
ATOM 654 C CA . THR A 1 88 ? 5.349 -12.556 -4.199 1.00 84.81 88 THR A CA 1
ATOM 655 C C . THR A 1 88 ? 5.862 -12.513 -5.630 1.00 84.81 88 THR A C 1
ATOM 657 O O . THR A 1 88 ? 6.249 -13.546 -6.177 1.00 84.81 88 THR A O 1
ATOM 660 N N . VAL A 1 89 ? 5.892 -11.323 -6.227 1.00 85.31 89 VAL A N 1
ATOM 661 C CA . VAL A 1 89 ? 6.479 -11.076 -7.549 1.00 85.31 89 VAL A CA 1
ATOM 662 C C . VAL A 1 89 ? 7.752 -10.261 -7.365 1.00 85.31 89 VAL A C 1
ATOM 664 O O . VAL A 1 89 ? 7.728 -9.187 -6.767 1.00 85.31 89 VAL A O 1
ATOM 667 N N . TYR A 1 90 ? 8.862 -10.783 -7.882 1.00 84.19 90 TYR A N 1
ATOM 668 C CA . TYR A 1 9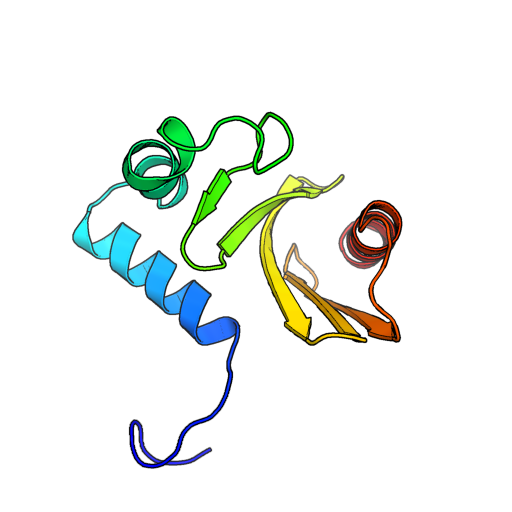0 ? 10.184 -10.167 -7.818 1.00 84.19 90 TYR A CA 1
ATOM 669 C C . TYR A 1 90 ? 10.699 -9.909 -9.231 1.00 84.19 90 TYR A C 1
ATOM 671 O O . TYR A 1 90 ? 10.694 -10.818 -10.063 1.00 84.19 90 TYR A O 1
ATOM 679 N N . VAL A 1 91 ? 11.172 -8.692 -9.495 1.00 84.19 91 VAL A N 1
ATOM 680 C CA . VAL A 1 91 ? 11.853 -8.358 -10.752 1.00 84.19 91 VAL A CA 1
ATOM 681 C C 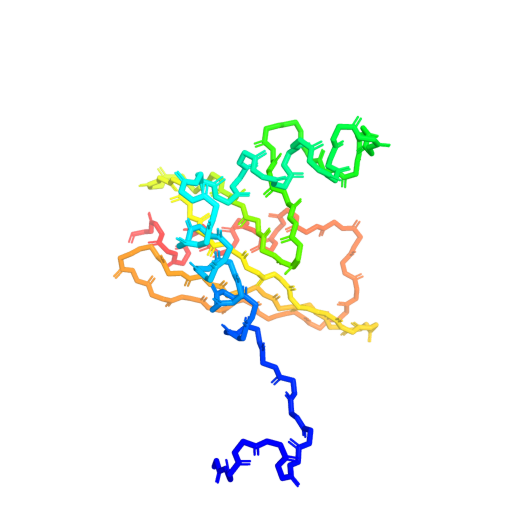. VAL A 1 91 ? 13.188 -7.681 -10.513 1.00 84.19 91 VAL A C 1
ATOM 683 O O . VAL A 1 91 ? 13.341 -6.841 -9.623 1.00 84.19 91 VAL A O 1
ATOM 686 N N . THR A 1 92 ? 14.144 -8.042 -11.365 1.00 80.19 92 THR A N 1
ATOM 687 C CA . THR A 1 92 ? 15.437 -7.380 -11.496 1.00 80.19 92 THR A CA 1
ATOM 688 C C . THR A 1 92 ? 15.336 -6.242 -12.515 1.00 80.19 92 THR A C 1
ATOM 690 O O . THR A 1 92 ? 14.746 -6.382 -13.586 1.00 80.19 92 THR A O 1
ATOM 693 N N . GLY A 1 93 ? 15.908 -5.093 -12.169 1.00 72.69 93 GLY A N 1
ATOM 694 C CA . GLY A 1 93 ? 15.778 -3.824 -12.885 1.00 72.69 93 GLY A CA 1
ATOM 695 C C . GLY A 1 93 ? 14.784 -2.859 -12.229 1.00 72.69 93 GLY A C 1
ATOM 696 O O . GLY A 1 93 ? 13.963 -3.249 -11.403 1.00 72.69 93 GLY A O 1
ATOM 697 N N . THR A 1 94 ? 14.870 -1.579 -12.599 1.00 66.88 94 THR A N 1
ATOM 698 C CA . THR A 1 94 ? 13.849 -0.574 -12.266 1.00 66.88 94 THR A CA 1
ATOM 699 C C . THR A 1 94 ? 12.873 -0.501 -13.445 1.00 66.88 94 THR A C 1
ATOM 701 O O . THR A 1 94 ? 13.255 0.014 -14.502 1.00 66.88 94 THR A O 1
ATOM 704 N N . PRO A 1 95 ? 11.648 -1.044 -13.328 1.00 66.38 95 PRO A N 1
ATOM 705 C CA . PRO A 1 95 ? 10.664 -0.987 -14.400 1.00 66.38 95 PRO A CA 1
ATOM 706 C C . PRO A 1 95 ? 10.341 0.468 -14.752 1.00 66.38 95 PRO A C 1
ATOM 708 O O . PRO A 1 95 ? 10.257 1.319 -13.869 1.00 66.38 95 PRO A O 1
ATOM 711 N N . LYS A 1 96 ? 10.130 0.757 -16.043 1.00 71.50 96 LYS A N 1
ATOM 712 C CA . LYS A 1 96 ? 9.583 2.060 -16.469 1.00 71.50 96 LYS A CA 1
ATOM 713 C C . LYS A 1 96 ? 8.111 2.221 -16.066 1.00 71.50 96 LYS A C 1
ATOM 715 O O . LYS A 1 96 ? 7.655 3.347 -15.906 1.00 71.50 96 LYS A O 1
ATOM 720 N N . ASP A 1 97 ? 7.391 1.107 -15.922 1.00 77.38 97 ASP A N 1
ATOM 721 C CA . ASP A 1 97 ? 6.056 1.031 -15.327 1.00 77.38 97 ASP A CA 1
ATOM 722 C C . ASP A 1 97 ? 5.867 -0.315 -14.604 1.00 77.38 97 ASP A C 1
ATOM 724 O O . ASP A 1 97 ? 6.480 -1.319 -14.979 1.00 77.38 97 ASP A O 1
ATOM 728 N N . ASP A 1 98 ? 4.997 -0.332 -13.591 1.00 77.06 98 ASP A N 1
ATOM 729 C CA . ASP A 1 98 ? 4.750 -1.500 -12.734 1.00 77.06 98 ASP A CA 1
ATOM 730 C C . ASP A 1 98 ? 3.514 -2.333 -13.142 1.00 77.06 98 ASP A C 1
ATOM 732 O O . ASP A 1 98 ? 3.192 -3.332 -12.500 1.00 77.06 98 ASP A O 1
ATOM 736 N N . ARG A 1 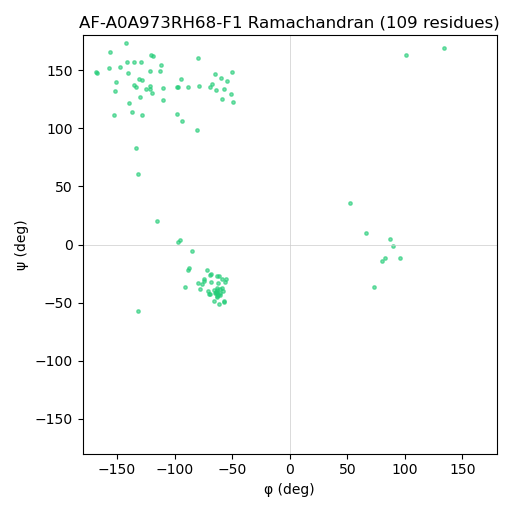99 ? 2.806 -1.989 -14.228 1.00 81.94 99 ARG A N 1
ATOM 737 C CA . ARG A 1 99 ? 1.551 -2.643 -14.661 1.00 81.94 99 ARG A CA 1
ATOM 738 C C . ARG A 1 99 ? 1.722 -4.136 -14.895 1.00 81.94 99 ARG A C 1
ATOM 740 O O . ARG A 1 99 ? 0.838 -4.914 -14.549 1.00 81.94 99 ARG A O 1
ATOM 747 N N . ARG A 1 100 ? 2.845 -4.548 -15.491 1.00 82.69 100 ARG A N 1
ATOM 748 C CA . ARG A 1 100 ? 3.140 -5.974 -15.722 1.00 82.69 100 ARG A CA 1
ATOM 749 C C . ARG A 1 100 ? 3.401 -6.725 -14.419 1.00 82.69 100 ARG A C 1
ATOM 751 O O . ARG A 1 100 ? 3.055 -7.898 -14.322 1.00 82.69 100 ARG A O 1
ATOM 758 N N . LEU A 1 101 ? 3.977 -6.040 -13.435 1.00 84.88 101 LEU A N 1
ATOM 759 C CA . LEU A 1 101 ? 4.222 -6.569 -12.099 1.00 84.88 101 LEU A CA 1
ATOM 760 C C . LEU A 1 101 ? 2.901 -6.850 -11.385 1.00 84.88 101 LEU A C 1
ATOM 762 O O . LEU A 1 101 ? 2.674 -7.958 -10.903 1.00 84.88 101 LEU A O 1
ATOM 766 N N . PHE A 1 102 ? 1.998 -5.873 -11.420 1.00 85.38 102 PHE A N 1
ATOM 767 C CA . PHE A 1 102 ? 0.659 -6.012 -10.863 1.00 85.38 102 PHE A CA 1
ATOM 768 C C . PHE A 1 102 ? -0.177 -7.077 -11.577 1.00 85.38 102 PHE A C 1
ATOM 770 O O . PHE A 1 102 ? -0.820 -7.881 -10.913 1.00 85.38 102 PHE A O 1
ATOM 777 N N . ALA A 1 103 ? -0.122 -7.155 -12.911 1.00 86.81 103 ALA A N 1
ATOM 778 C CA . ALA A 1 103 ? -0.834 -8.189 -13.666 1.00 86.81 103 ALA A CA 1
ATOM 779 C C . ALA A 1 103 ? -0.338 -9.610 -13.340 1.00 86.81 103 ALA A C 1
ATOM 781 O O . ALA A 1 103 ? -1.133 -10.545 -13.267 1.00 86.81 103 ALA A O 1
ATOM 782 N N . ALA A 1 104 ? 0.971 -9.780 -13.126 1.00 87.88 104 ALA A N 1
ATOM 783 C CA . ALA A 1 104 ? 1.535 -11.059 -12.702 1.00 87.88 104 ALA A CA 1
ATOM 784 C C . ALA A 1 104 ? 1.059 -11.451 -11.296 1.00 87.88 104 ALA A C 1
ATOM 786 O O . ALA A 1 104 ? 0.767 -12.621 -11.050 1.00 87.88 104 ALA A O 1
ATOM 787 N N . LEU A 1 105 ? 0.954 -10.474 -10.392 1.00 87.44 105 LEU A N 1
ATOM 788 C CA . LEU A 1 105 ? 0.475 -10.702 -9.036 1.00 87.44 105 LEU A CA 1
ATOM 789 C C . LEU A 1 105 ? -1.024 -11.037 -9.008 1.00 87.44 105 LEU A C 1
ATOM 791 O O . LEU A 1 105 ? -1.412 -11.989 -8.337 1.00 87.44 105 LEU A O 1
ATOM 795 N N . ASP A 1 106 ? -1.842 -10.331 -9.792 1.00 89.69 106 ASP A N 1
ATOM 796 C CA . ASP A 1 106 ? -3.269 -10.631 -9.964 1.00 89.69 106 ASP A CA 1
ATOM 797 C C . ASP A 1 106 ? -3.490 -12.058 -10.470 1.00 89.69 106 ASP A C 1
ATOM 799 O O . ASP A 1 106 ? -4.212 -12.839 -9.852 1.00 89.69 106 ASP A O 1
ATOM 803 N N . ALA A 1 107 ? -2.764 -12.458 -11.516 1.00 90.19 107 ALA A N 1
ATOM 804 C CA . ALA A 1 107 ? -2.829 -13.818 -12.037 1.00 90.19 107 ALA A CA 1
ATOM 805 C C . ALA A 1 107 ? -2.345 -14.883 -11.034 1.00 90.19 107 ALA A C 1
ATOM 807 O O . ALA A 1 107 ? -2.756 -16.038 -11.130 1.00 90.19 107 ALA A O 1
ATOM 808 N N . ALA A 1 108 ? -1.456 -14.536 -10.101 1.00 88.44 108 ALA A N 1
ATOM 809 C CA . ALA A 1 108 ? -0.977 -15.461 -9.076 1.00 88.44 108 ALA A CA 1
ATOM 810 C C . ALA A 1 108 ? -1.968 -15.616 -7.910 1.00 88.44 108 ALA A C 1
ATOM 812 O O . ALA A 1 108 ? -2.062 -16.696 -7.324 1.00 88.44 108 ALA A O 1
ATOM 813 N N . LEU A 1 109 ? -2.696 -14.550 -7.570 1.00 87.75 109 LEU A N 1
ATOM 814 C CA . LEU A 1 109 ? -3.621 -14.517 -6.437 1.00 87.75 109 LEU A CA 1
ATOM 815 C C . LEU A 1 109 ? -5.047 -14.932 -6.811 1.00 87.75 109 LEU A C 1
ATOM 817 O O . LEU A 1 109 ? -5.695 -15.610 -6.018 1.00 87.75 109 LEU A O 1
ATOM 821 N N . CYS A 1 110 ? -5.511 -14.560 -8.005 1.00 88.44 110 CYS A N 1
ATOM 822 C CA . CYS A 1 110 ? -6.917 -14.631 -8.415 1.00 88.44 110 CYS A CA 1
ATOM 823 C C . CYS A 1 110 ? -7.194 -15.619 -9.569 1.00 88.44 110 CYS A C 1
ATOM 825 O O . CYS A 1 110 ? -8.217 -15.502 -10.243 1.00 88.44 110 CYS A O 1
ATOM 827 N N . ARG A 1 111 ? -6.297 -16.588 -9.806 1.00 70.81 111 ARG A N 1
ATOM 828 C CA . ARG A 1 111 ? -6.561 -17.763 -10.660 1.00 70.81 111 ARG A CA 1
ATOM 829 C C . ARG A 1 111 ? -7.258 -18.887 -9.908 1.00 70.81 111 ARG A C 1
ATOM 831 O O . ARG A 1 111 ? -6.777 -19.233 -8.799 1.00 70.81 111 ARG A O 1
#

Nearest PDB structures (foldseek):
  6jwp-assembly2_J  TM=4.707E-01  e=1.072E+00  Saccharomyces cerevisiae S288C
  3lgo-assembly1_A  TM=4.683E-01  e=1.072E+00  Saccharomyces cerevisiae
  7tom-assembly1_A  TM=4.045E-01  e=2.204E+00  Methanocaldococcus jannaschii
  7tol-assembly1_A  TM=4.814E-01  e=7.779E+00  Methanocaldococcus jannaschii

Secondary structure (DSSP, 8-state):
---TTSS----HHHHHHHHHHHHHHHSS-HHHHHHHHTGGGSTTSS-TT-EEETTEEEEEETTEEEEEEEEEETTEEEEEEEESEEEEEEEES--S-SHHHHHHHHHHH--

Foldseek 3Di:
DDDPPPDDDDDPVVLVVVQVVCCVVVVDRSQVVQCVPPCVVPPPPDPPPWRDDSQWIWDQAPVGIWIWGWDDDAQKIKIWTADVHTDMFIDGHDDPDCVVVVVVVSVVHPD

Solvent-accessible surface area (backbone atoms only — not comparable to full-atom values): 6774 Å² total; per-residue (Å²): 140,74,66,89,85,76,65,92,75,91,58,75,66,58,42,56,53,51,43,53,50,48,23,68,73,68,76,41,61,52,59,60,54,24,38,71,74,50,38,72,85,44,81,77,81,58,65,93,87,57,39,60,46,79,66,37,29,51,47,82,38,94,80,45,77,36,68,32,42,69,49,71,55,97,48,30,39,37,40,44,43,63,55,102,40,78,46,72,48,76,46,82,41,70,70,97,65,63,65,68,58,51,51,53,44,36,58,65,38,60,108

Sequence (111 aa):
TGEPGARWAYSNTNYLVAGMIIEKVTGRDFRAVTEDGVQKGLPGTYPKGSRYGLGVYTYPLSCGPAWMHDGGLPGVRVLSDRAGRAATVYVTGTPKDDRRLFAALDAALCR

Mean predicted aligned error: 11.82 Å